Protein AF-A0A959ZUJ1-F1 (afdb_monomer_lite)

Sequence (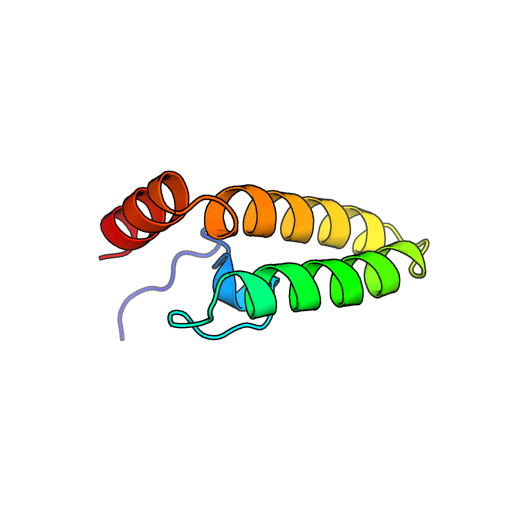73 aa):
RQGMSEDAQDHYAVLEVAVHARIEVIEAAFVVLREAACRDNSPKGGRLLVELSRAHHVLSDPERRRVYDATRD

Foldseek 3Di:
DDDDDDPPP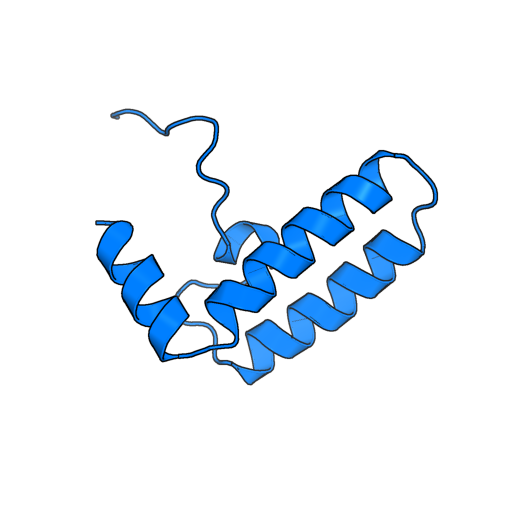QLCVLLVHDLPDDLVSLVVSLVVQLVVLVVDPDVVSVVSNVSSVVSNVQCNDPVSSVVVVVVVD

pLDDT: mean 86.93, std 16.73, range [37.5, 97.31]

Structure (mmCIF, N/CA/C/O backbone):
data_AF-A0A959ZUJ1-F1
#
_entry.id   AF-A0A959ZUJ1-F1
#
loop_
_atom_site.group_PDB
_atom_site.id
_atom_site.type_symbol
_atom_site.label_atom_id
_atom_site.label_alt_id
_atom_site.label_comp_id
_atom_site.label_asym_id
_atom_site.label_entity_id
_atom_site.label_seq_id
_atom_site.pdbx_PDB_ins_code
_atom_site.Cartn_x
_atom_site.Cartn_y
_atom_site.Cartn_z
_atom_site.occupancy
_atom_site.B_iso_or_equiv
_atom_site.auth_seq_id
_atom_site.auth_comp_id
_atom_site.auth_asym_id
_atom_site.auth_atom_id
_atom_site.pdbx_PDB_model_num
ATOM 1 N N . ARG A 1 1 ? -26.181 -2.700 -9.138 1.00 47.50 1 ARG A N 1
ATOM 2 C CA . ARG A 1 1 ? -25.446 -1.963 -10.199 1.00 47.50 1 ARG A CA 1
ATOM 3 C C . ARG A 1 1 ? -25.695 -0.467 -10.006 1.00 47.50 1 ARG A C 1
ATOM 5 O O . ARG A 1 1 ? -26.668 0.037 -10.540 1.00 47.50 1 ARG A O 1
ATOM 12 N N . GLN A 1 2 ? -24.860 0.197 -9.211 1.00 38.78 2 GLN A N 1
ATOM 13 C CA . GLN A 1 2 ? -24.666 1.654 -9.136 1.00 38.78 2 GLN A CA 1
ATOM 14 C C . GLN A 1 2 ? -23.185 1.783 -8.734 1.00 38.78 2 GLN A C 1
ATOM 16 O O . GLN A 1 2 ? -22.777 1.135 -7.780 1.00 38.78 2 GLN A O 1
ATOM 21 N N . GLY A 1 3 ? -22.298 2.194 -9.639 1.00 37.50 3 GLY A N 1
ATOM 22 C CA . GLY A 1 3 ? -21.894 3.594 -9.772 1.00 37.50 3 GLY A CA 1
ATOM 23 C C . GLY A 1 3 ? -20.534 3.781 -9.087 1.00 37.50 3 GLY A C 1
ATOM 24 O O . GLY A 1 3 ? -20.450 4.505 -8.109 1.00 37.50 3 GLY A O 1
ATOM 25 N N . MET A 1 4 ? -19.508 3.035 -9.525 1.00 38.72 4 MET A N 1
ATOM 26 C CA . MET A 1 4 ? -18.150 3.168 -8.987 1.00 38.72 4 MET A CA 1
ATOM 27 C C . MET A 1 4 ? -17.568 4.469 -9.520 1.00 38.72 4 MET A C 1
ATOM 29 O O . MET A 1 4 ? -17.297 4.571 -10.714 1.00 38.72 4 MET A O 1
ATOM 33 N N . SER A 1 5 ? -17.425 5.452 -8.645 1.00 40.94 5 SER A N 1
ATOM 34 C CA . SER A 1 5 ? -16.654 6.658 -8.895 1.00 40.94 5 SER A CA 1
ATOM 35 C C . SER A 1 5 ? -15.263 6.265 -9.402 1.00 40.94 5 SER A C 1
ATOM 37 O O . SER A 1 5 ? -14.451 5.714 -8.657 1.00 40.94 5 SER A O 1
ATOM 39 N N . GLU A 1 6 ? -14.993 6.524 -10.678 1.00 45.06 6 GLU A N 1
ATOM 40 C CA . GLU A 1 6 ? -13.630 6.780 -11.136 1.00 45.06 6 GLU A CA 1
ATOM 41 C C . GLU A 1 6 ? -13.060 7.892 -10.219 1.00 45.06 6 GLU A C 1
ATOM 43 O O . GLU A 1 6 ? -13.757 8.865 -9.946 1.00 45.06 6 GLU A O 1
ATOM 48 N N . ASP A 1 7 ? -11.853 7.700 -9.668 1.00 44.53 7 ASP A N 1
ATOM 49 C CA . ASP A 1 7 ? -11.098 8.633 -8.795 1.00 44.53 7 ASP A CA 1
ATOM 50 C C . ASP A 1 7 ? -11.269 8.587 -7.255 1.00 44.53 7 ASP A C 1
ATOM 52 O O . ASP A 1 7 ? -10.817 9.497 -6.559 1.00 44.53 7 ASP A O 1
ATOM 56 N N . ALA A 1 8 ? -11.774 7.499 -6.664 1.00 52.19 8 ALA A N 1
ATOM 57 C CA . ALA A 1 8 ? -11.485 7.184 -5.253 1.00 52.19 8 ALA A CA 1
ATOM 58 C C . ALA A 1 8 ? -10.660 5.897 -5.177 1.00 52.19 8 ALA A C 1
ATOM 60 O O . ALA A 1 8 ? -11.184 4.808 -4.955 1.00 52.19 8 ALA A O 1
ATOM 61 N N . GLN A 1 9 ? -9.359 6.013 -5.448 1.00 66.31 9 GLN A N 1
ATOM 62 C CA . GLN A 1 9 ? -8.460 4.864 -5.488 1.00 66.31 9 GLN A CA 1
ATOM 63 C C . GLN A 1 9 ? -8.445 4.164 -4.120 1.00 66.31 9 GLN A C 1
ATOM 65 O O . GLN A 1 9 ? -7.988 4.716 -3.118 1.00 66.31 9 GLN A O 1
ATOM 70 N N . ASP A 1 10 ? -8.992 2.952 -4.085 1.00 88.25 10 ASP A N 1
ATOM 71 C CA . ASP A 1 10 ? -9.061 2.115 -2.895 1.00 88.25 10 ASP A CA 1
ATOM 72 C C . ASP A 1 10 ? -7.650 1.840 -2.355 1.00 88.25 10 ASP A C 1
ATOM 74 O O . ASP A 1 10 ? -6.858 1.160 -3.003 1.00 88.25 10 ASP A O 1
ATOM 78 N N . HIS A 1 11 ? -7.341 2.328 -1.151 1.00 92.56 11 HIS A N 1
ATOM 79 C CA . HIS A 1 11 ? -6.027 2.140 -0.538 1.00 92.56 11 HIS A CA 1
ATOM 80 C C . HIS A 1 11 ? -5.677 0.664 -0.296 1.00 92.56 11 HIS A C 1
ATOM 82 O O . HIS A 1 11 ? -4.508 0.294 -0.401 1.00 92.56 11 HIS A O 1
ATOM 88 N N . TYR A 1 12 ? -6.666 -0.189 -0.022 1.00 94.38 12 TYR A N 1
ATOM 89 C CA . TYR A 1 12 ? -6.456 -1.628 0.136 1.00 94.38 12 TYR A CA 1
ATOM 90 C C . TYR A 1 12 ? -6.136 -2.282 -1.209 1.00 94.38 12 TYR A C 1
ATOM 92 O O . TYR A 1 12 ? -5.214 -3.087 -1.287 1.00 94.38 12 TYR A O 1
ATOM 100 N N . ALA A 1 13 ? -6.829 -1.880 -2.278 1.00 94.06 13 ALA A N 1
ATOM 101 C CA . ALA A 1 13 ? -6.537 -2.356 -3.628 1.00 94.06 13 ALA A CA 1
ATOM 102 C C . ALA A 1 13 ? -5.164 -1.879 -4.126 1.00 94.06 13 ALA A C 1
ATOM 104 O O . ALA A 1 13 ? -4.448 -2.652 -4.752 1.00 94.06 13 ALA A O 1
ATOM 105 N N . VAL A 1 14 ? -4.771 -0.640 -3.810 1.00 94.25 14 VAL A N 1
ATOM 106 C CA . VAL A 1 14 ? -3.447 -0.087 -4.152 1.00 94.25 14 VAL A CA 1
ATOM 107 C C . VAL A 1 14 ? -2.318 -0.863 -3.487 1.00 94.25 14 VAL A C 1
ATOM 109 O O . VAL A 1 14 ? -1.290 -1.097 -4.114 1.00 94.25 14 VAL A O 1
ATOM 112 N N . LEU A 1 15 ? -2.496 -1.261 -2.226 1.00 94.81 15 LEU A N 1
ATOM 113 C CA . LEU A 1 15 ? -1.526 -2.100 -1.520 1.00 94.81 15 LEU A CA 1
ATOM 114 C C . LEU A 1 15 ? -1.721 -3.598 -1.779 1.00 94.81 15 LEU A C 1
ATOM 116 O O . LEU A 1 15 ? -0.995 -4.396 -1.198 1.00 94.81 15 LEU A O 1
ATOM 120 N N . GLU A 1 16 ? -2.681 -3.988 -2.619 1.00 95.56 16 GLU A N 1
ATOM 121 C CA . GLU A 1 16 ? -3.006 -5.387 -2.919 1.00 95.56 16 GLU A CA 1
ATOM 122 C C . GLU A 1 16 ? -3.280 -6.236 -1.658 1.00 95.56 16 GLU A C 1
ATOM 124 O O . GLU A 1 16 ? -2.932 -7.415 -1.577 1.00 95.56 16 GLU A O 1
ATOM 129 N N . VAL A 1 17 ? -3.927 -5.643 -0.650 1.00 95.81 17 VAL A N 1
ATOM 130 C CA . VAL A 1 17 ? -4.264 -6.302 0.622 1.00 95.81 17 VAL A CA 1
ATOM 131 C C . VAL A 1 17 ? -5.772 -6.364 0.852 1.00 95.81 17 VAL A C 1
ATOM 133 O O . VAL A 1 17 ? -6.554 -5.595 0.301 1.00 95.81 17 VAL A O 1
ATOM 136 N N . ALA A 1 18 ? -6.202 -7.278 1.722 1.00 93.19 18 ALA A N 1
ATOM 137 C CA . ALA A 1 18 ? -7.594 -7.345 2.152 1.00 93.19 18 ALA A CA 1
ATOM 138 C C . ALA A 1 18 ? -7.959 -6.191 3.108 1.00 93.19 18 ALA A C 1
ATOM 140 O O . ALA A 1 18 ? -7.134 -5.746 3.903 1.00 93.19 18 ALA A O 1
ATOM 141 N N . VAL A 1 19 ? -9.236 -5.788 3.125 1.00 91.50 19 VAL A N 1
ATOM 142 C CA . VAL A 1 19 ? -9.766 -4.738 4.027 1.00 91.50 19 VAL A CA 1
ATOM 143 C C . VAL A 1 19 ? -9.535 -5.056 5.509 1.00 91.50 19 VAL A C 1
ATOM 145 O O . VAL A 1 19 ? -9.351 -4.160 6.321 1.00 91.50 19 VAL A O 1
ATOM 148 N N . HIS A 1 20 ? -9.490 -6.337 5.875 1.00 92.38 20 HIS A N 1
ATOM 149 C CA . HIS A 1 20 ? -9.227 -6.802 7.241 1.00 92.38 20 HIS A CA 1
ATOM 150 C C . HIS A 1 20 ? -7.747 -7.149 7.486 1.00 92.38 20 HIS A C 1
ATOM 152 O O . HIS A 1 20 ? -7.421 -7.791 8.485 1.00 92.38 20 HIS A O 1
ATOM 158 N N . ALA A 1 21 ? -6.837 -6.760 6.584 1.00 93.25 21 ALA A N 1
ATOM 159 C CA . ALA A 1 21 ? -5.414 -7.031 6.739 1.00 93.25 21 ALA A CA 1
ATOM 160 C C . ALA A 1 21 ? -4.873 -6.413 8.035 1.00 93.25 21 ALA A C 1
ATOM 162 O O . ALA A 1 21 ? -5.232 -5.293 8.424 1.00 93.25 21 ALA A O 1
ATOM 163 N N . ARG A 1 22 ? -3.995 -7.161 8.706 1.00 95.06 22 ARG A N 1
ATOM 164 C CA . ARG A 1 22 ? -3.245 -6.675 9.868 1.00 95.06 22 ARG A CA 1
ATOM 165 C C . ARG A 1 22 ? -2.238 -5.614 9.436 1.00 95.06 22 ARG A C 1
ATOM 167 O O . ARG A 1 22 ? -1.787 -5.622 8.293 1.00 95.06 22 ARG A O 1
ATOM 174 N N . ILE A 1 23 ? -1.846 -4.750 10.369 1.00 93.88 23 ILE A N 1
ATOM 175 C CA . ILE A 1 23 ? -0.851 -3.701 10.113 1.00 93.88 23 ILE A CA 1
ATOM 176 C C . ILE A 1 23 ? 0.468 -4.275 9.580 1.00 93.88 23 ILE A C 1
ATOM 178 O O . ILE A 1 23 ? 1.000 -3.756 8.608 1.00 93.88 23 ILE A O 1
ATOM 182 N N . GLU A 1 24 ? 0.919 -5.420 10.101 1.00 95.44 24 GLU A N 1
ATOM 183 C CA . GLU A 1 24 ? 2.157 -6.063 9.639 1.00 95.44 24 GLU A CA 1
ATOM 184 C C . GLU A 1 24 ? 2.068 -6.504 8.167 1.00 95.44 24 GLU A C 1
ATOM 186 O O . GLU A 1 24 ? 3.058 -6.480 7.441 1.00 95.44 24 GLU A O 1
ATOM 191 N N . VAL A 1 25 ? 0.870 -6.886 7.708 1.00 96.19 25 VAL A N 1
ATOM 192 C CA . VAL A 1 25 ? 0.626 -7.272 6.309 1.00 96.19 25 VAL A CA 1
ATOM 193 C C . VAL A 1 25 ? 0.612 -6.037 5.411 1.00 96.19 25 VAL A C 1
ATOM 195 O O . VAL A 1 25 ? 1.178 -6.070 4.323 1.00 96.19 25 VAL A O 1
ATOM 198 N N . ILE A 1 26 ? 0.002 -4.945 5.876 1.00 95.19 26 ILE A N 1
ATOM 199 C CA . ILE A 1 26 ? -0.028 -3.654 5.176 1.00 95.19 26 ILE A CA 1
ATOM 200 C C . ILE A 1 26 ? 1.397 -3.112 4.992 1.00 95.19 26 ILE A C 1
ATOM 202 O O . ILE A 1 26 ? 1.762 -2.704 3.889 1.00 95.19 26 ILE A O 1
ATOM 206 N N . GLU A 1 27 ? 2.217 -3.157 6.043 1.00 96.00 27 GLU A N 1
ATOM 207 C CA . GLU A 1 27 ? 3.620 -2.734 5.995 1.00 96.00 27 GLU A CA 1
ATOM 208 C C . GLU A 1 27 ? 4.446 -3.612 5.049 1.00 96.00 27 GLU A C 1
ATOM 210 O O . GLU A 1 27 ? 5.163 -3.095 4.188 1.00 96.00 27 GLU A O 1
ATOM 215 N N . ALA A 1 28 ? 4.319 -4.938 5.159 1.00 96.81 28 ALA A N 1
ATOM 216 C CA . ALA A 1 28 ? 5.043 -5.868 4.296 1.00 96.81 28 ALA A CA 1
ATOM 217 C C . ALA A 1 28 ? 4.679 -5.677 2.815 1.00 96.81 28 ALA A C 1
ATOM 219 O O . ALA A 1 28 ? 5.571 -5.612 1.965 1.00 96.81 28 ALA A O 1
ATOM 220 N N . ALA A 1 29 ? 3.387 -5.532 2.506 1.00 96.75 29 ALA A N 1
ATOM 221 C CA . ALA A 1 29 ? 2.915 -5.288 1.148 1.00 96.75 29 ALA A CA 1
ATOM 222 C C . ALA A 1 29 ? 3.460 -3.966 0.592 1.00 96.75 29 ALA A C 1
ATOM 224 O O . ALA A 1 29 ? 4.002 -3.938 -0.514 1.00 96.75 29 ALA A O 1
ATOM 225 N N . PHE A 1 30 ? 3.413 -2.887 1.383 1.00 97.31 30 PHE A N 1
ATOM 226 C CA . PHE A 1 30 ? 3.984 -1.602 0.984 1.00 97.31 30 PHE A CA 1
ATOM 227 C C . PHE A 1 30 ? 5.476 -1.706 0.658 1.00 97.31 30 PHE A C 1
ATOM 229 O O . PHE A 1 30 ? 5.905 -1.181 -0.368 1.00 97.31 30 PHE A O 1
ATOM 236 N N . VAL A 1 31 ? 6.270 -2.397 1.482 1.00 97.31 31 VAL A N 1
ATOM 237 C CA . VAL A 1 31 ? 7.711 -2.562 1.232 1.00 97.31 31 VAL A CA 1
ATOM 238 C C . VAL A 1 31 ? 7.958 -3.274 -0.099 1.00 97.31 31 VAL A C 1
ATOM 240 O O . VAL A 1 31 ? 8.721 -2.764 -0.922 1.00 97.31 31 VAL A O 1
ATOM 243 N N . VAL A 1 32 ? 7.284 -4.401 -0.341 1.00 97.31 32 VAL A N 1
ATOM 244 C CA . VAL A 1 32 ? 7.453 -5.194 -1.570 1.00 97.31 32 VAL A CA 1
ATOM 245 C C . VAL A 1 32 ? 7.052 -4.392 -2.810 1.00 97.31 32 VAL A C 1
ATOM 247 O O . VAL A 1 32 ? 7.825 -4.300 -3.769 1.00 97.31 32 VAL A O 1
ATOM 250 N N . LEU A 1 33 ? 5.874 -3.766 -2.782 1.00 96.25 33 LEU A N 1
ATOM 251 C CA . LEU A 1 33 ? 5.347 -3.002 -3.914 1.00 96.25 33 LEU A CA 1
ATOM 252 C C . LEU A 1 33 ? 6.173 -1.742 -4.181 1.00 96.25 33 LEU A C 1
ATOM 254 O O . LEU A 1 33 ? 6.468 -1.427 -5.335 1.00 96.25 33 LEU A O 1
ATOM 258 N N . ARG A 1 34 ? 6.623 -1.050 -3.128 1.00 96.38 34 ARG A N 1
ATOM 259 C CA . ARG A 1 34 ? 7.499 0.121 -3.255 1.00 96.38 34 ARG A CA 1
ATOM 260 C C . ARG A 1 34 ? 8.811 -0.255 -3.923 1.00 96.38 34 ARG A C 1
ATOM 262 O O . ARG A 1 34 ? 9.276 0.471 -4.794 1.00 96.38 34 ARG A O 1
ATOM 269 N N . GLU A 1 35 ? 9.425 -1.369 -3.534 1.00 96.62 35 GLU A N 1
ATOM 270 C CA . GLU A 1 35 ? 10.665 -1.807 -4.172 1.00 96.62 35 GLU A CA 1
ATOM 271 C C . GLU A 1 35 ? 10.470 -2.190 -5.641 1.00 96.62 35 GLU A C 1
ATOM 273 O O . GLU A 1 35 ? 11.319 -1.86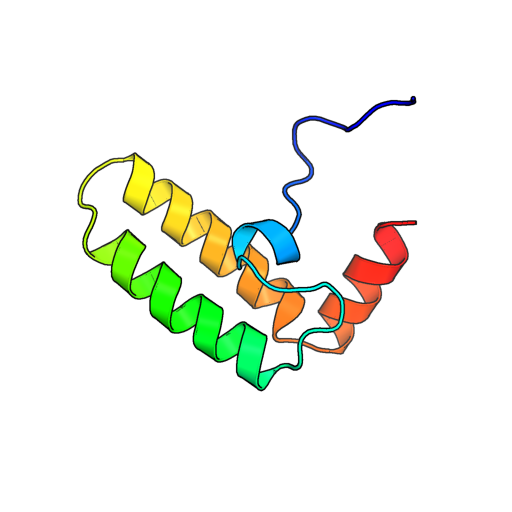3 -6.472 1.00 96.62 35 GLU A O 1
ATOM 278 N N . ALA A 1 36 ? 9.365 -2.861 -5.976 1.00 94.38 36 ALA A N 1
ATOM 279 C CA . ALA A 1 36 ? 9.024 -3.171 -7.362 1.00 94.38 36 ALA A CA 1
ATOM 280 C C . ALA A 1 36 ? 8.841 -1.888 -8.190 1.00 94.38 36 ALA A C 1
ATOM 282 O O . ALA A 1 36 ? 9.430 -1.762 -9.263 1.00 94.38 36 ALA A O 1
ATOM 283 N N . ALA A 1 37 ? 8.114 -0.907 -7.653 1.00 94.50 37 ALA A N 1
ATOM 284 C CA . ALA A 1 37 ? 7.890 0.380 -8.302 1.00 94.50 37 ALA A CA 1
ATOM 285 C C . ALA A 1 37 ? 9.181 1.209 -8.436 1.00 94.50 37 ALA A C 1
ATOM 287 O O . ALA A 1 37 ? 9.396 1.830 -9.468 1.00 94.50 37 ALA A O 1
ATOM 288 N N . CYS A 1 38 ? 10.084 1.170 -7.447 1.00 92.81 38 CYS A N 1
ATOM 289 C CA . CYS A 1 38 ? 11.397 1.826 -7.530 1.00 92.81 38 CYS A CA 1
ATOM 290 C C . CYS A 1 38 ? 12.306 1.219 -8.607 1.00 92.81 38 CYS A C 1
ATOM 292 O O . CYS A 1 38 ? 13.161 1.913 -9.153 1.00 92.81 38 CYS A O 1
ATOM 294 N N . ARG A 1 39 ? 12.161 -0.080 -8.896 1.00 95.06 39 ARG A N 1
ATOM 295 C CA . ARG A 1 39 ? 12.900 -0.744 -9.980 1.00 95.06 39 ARG A CA 1
ATOM 296 C C . ARG A 1 39 ? 12.356 -0.372 -11.366 1.00 95.06 39 ARG A C 1
ATOM 298 O O . ARG A 1 39 ? 13.081 -0.515 -12.351 1.00 95.06 39 ARG A O 1
ATOM 305 N N . ASP A 1 40 ? 11.125 0.130 -11.449 1.00 92.69 40 ASP A N 1
ATOM 306 C CA . ASP A 1 40 ? 10.530 0.662 -12.673 1.00 92.69 40 ASP A CA 1
ATOM 307 C C . ASP A 1 40 ? 10.873 2.153 -12.851 1.00 92.69 40 ASP A C 1
ATOM 309 O O . ASP A 1 40 ? 10.246 3.041 -12.279 1.00 92.69 40 ASP A O 1
ATOM 313 N N . ASN A 1 41 ? 11.863 2.438 -13.703 1.00 90.69 41 ASN A N 1
ATOM 314 C CA . ASN A 1 41 ? 12.297 3.806 -14.021 1.00 90.69 41 ASN A CA 1
ATOM 315 C C . ASN A 1 41 ? 11.355 4.556 -14.984 1.00 90.69 41 ASN A C 1
ATOM 317 O O . ASN A 1 41 ? 11.684 5.650 -15.452 1.00 90.69 41 ASN A O 1
ATOM 321 N N . SER A 1 42 ? 10.207 3.982 -15.342 1.00 94.62 42 SER A N 1
ATOM 322 C CA . SER A 1 42 ? 9.223 4.659 -16.178 1.00 94.62 42 SER A CA 1
ATOM 323 C C . SER A 1 42 ? 8.405 5.688 -15.377 1.00 94.62 42 SER A C 1
ATOM 325 O O . SER A 1 42 ? 8.295 5.609 -14.150 1.00 94.62 42 SER A O 1
ATOM 327 N N . PRO A 1 43 ? 7.720 6.631 -16.052 1.00 91.38 43 PRO A N 1
ATOM 328 C CA . PRO A 1 43 ? 6.763 7.521 -15.392 1.00 91.38 43 PRO A CA 1
ATOM 329 C C . PRO A 1 43 ? 5.641 6.782 -14.645 1.00 91.38 43 PRO A C 1
ATOM 331 O O . PRO A 1 43 ? 5.007 7.368 -13.768 1.00 91.38 43 PRO A O 1
ATOM 334 N N . LYS A 1 44 ? 5.376 5.512 -14.987 1.00 89.25 44 LYS A N 1
ATOM 335 C CA . LYS A 1 44 ? 4.383 4.681 -14.299 1.00 89.25 44 LYS A CA 1
ATOM 336 C C . LYS A 1 44 ? 4.879 4.255 -12.919 1.00 89.25 44 LYS A C 1
ATOM 338 O O . LYS A 1 44 ? 4.123 4.408 -11.966 1.00 89.25 44 LYS A O 1
ATOM 343 N N . GLY A 1 45 ? 6.140 3.835 -12.796 1.00 89.94 45 GLY A N 1
ATOM 344 C CA . GLY A 1 45 ? 6.760 3.512 -11.506 1.00 89.94 45 GLY A CA 1
ATOM 345 C C . GLY A 1 45 ? 6.727 4.695 -10.537 1.00 89.94 45 GLY A C 1
ATOM 346 O O . GLY A 1 45 ? 6.314 4.553 -9.388 1.00 89.94 45 GLY A O 1
ATOM 347 N N . GLY A 1 46 ? 7.027 5.901 -11.031 1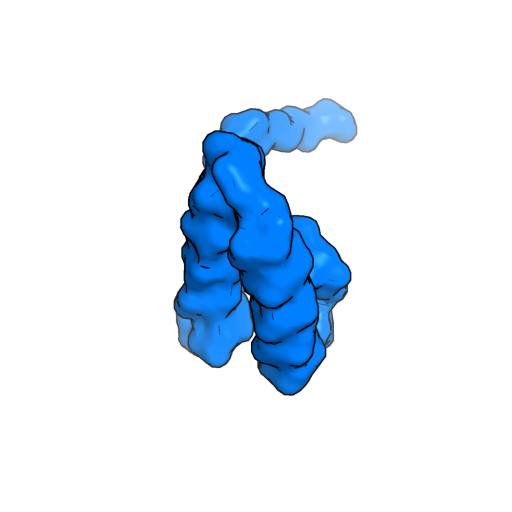.00 91.69 46 GLY A N 1
ATOM 348 C CA . GLY A 1 46 ? 6.917 7.133 -10.241 1.00 91.69 46 GLY A CA 1
ATOM 349 C C . GLY A 1 46 ? 5.496 7.426 -9.738 1.00 91.69 46 GLY A C 1
ATOM 350 O O . GLY A 1 46 ? 5.322 7.794 -8.578 1.00 91.69 46 GLY A O 1
ATOM 351 N N . ARG A 1 47 ? 4.467 7.233 -10.577 1.00 93.00 47 ARG A N 1
ATOM 352 C CA . ARG A 1 47 ? 3.060 7.390 -10.158 1.00 93.00 47 ARG A CA 1
ATOM 353 C C . ARG A 1 47 ? 2.658 6.336 -9.131 1.00 93.00 47 ARG A C 1
ATOM 355 O O . ARG A 1 47 ? 2.103 6.691 -8.095 1.00 93.00 47 ARG A O 1
ATOM 362 N N . LEU A 1 48 ? 3.021 5.080 -9.374 1.00 92.62 48 LEU A N 1
ATOM 363 C CA . LEU A 1 48 ? 2.729 3.971 -8.472 1.00 92.62 48 LEU A CA 1
ATOM 364 C C . LEU A 1 48 ? 3.365 4.186 -7.090 1.00 92.62 48 LEU A C 1
ATOM 366 O O . LEU A 1 48 ? 2.706 3.990 -6.077 1.00 92.62 48 LEU A O 1
ATOM 370 N N . LEU A 1 49 ? 4.604 4.684 -7.017 1.00 94.38 49 LEU A N 1
ATOM 371 C CA . LEU A 1 49 ? 5.246 5.038 -5.743 1.00 94.38 49 LEU A CA 1
ATOM 372 C C . LEU A 1 49 ? 4.449 6.071 -4.936 1.00 94.38 49 LEU A C 1
ATOM 374 O O . LEU A 1 49 ? 4.348 5.955 -3.710 1.00 94.38 49 LEU A O 1
ATOM 378 N N . VAL A 1 50 ? 3.888 7.081 -5.607 1.00 94.62 50 VAL A N 1
ATOM 379 C CA . VAL A 1 50 ? 3.060 8.108 -4.957 1.00 94.62 50 VAL A CA 1
ATOM 380 C C . VAL A 1 50 ? 1.764 7.493 -4.433 1.00 94.62 50 VAL A C 1
ATOM 382 O O . VAL A 1 50 ? 1.380 7.768 -3.295 1.00 94.62 50 VAL A O 1
ATOM 385 N N . GLU A 1 51 ? 1.116 6.643 -5.225 1.00 94.62 51 GLU A N 1
ATOM 386 C CA . GLU A 1 51 ? -0.127 5.961 -4.850 1.00 94.62 51 GLU A CA 1
ATOM 387 C C . GLU A 1 51 ? 0.088 5.014 -3.663 1.00 94.62 51 GLU A C 1
ATOM 389 O O . GLU A 1 51 ? -0.612 5.128 -2.654 1.00 94.62 51 GLU A O 1
ATOM 394 N N . LEU A 1 52 ? 1.122 4.168 -3.720 1.00 95.75 52 LEU A N 1
ATOM 395 C CA . LEU A 1 52 ? 1.522 3.271 -2.632 1.00 95.75 52 LEU A CA 1
ATOM 396 C C . LEU A 1 52 ? 1.822 4.041 -1.343 1.00 95.75 52 LEU A C 1
ATOM 398 O O . LEU A 1 52 ? 1.380 3.647 -0.266 1.00 95.75 52 LEU A O 1
ATOM 402 N N . SER A 1 53 ? 2.541 5.164 -1.442 1.00 95.19 53 SER A N 1
ATOM 403 C CA . SER A 1 53 ? 2.875 5.985 -0.272 1.00 95.19 53 SER A CA 1
ATOM 404 C C . SER A 1 53 ? 1.633 6.613 0.358 1.00 95.19 53 SER A C 1
ATOM 406 O O . SER A 1 53 ? 1.521 6.644 1.583 1.00 95.19 53 SER A O 1
ATOM 408 N N . ARG A 1 54 ? 0.683 7.091 -0.458 1.00 95.00 54 ARG A N 1
ATOM 409 C CA . ARG A 1 54 ? -0.595 7.632 0.033 1.00 95.00 54 ARG A CA 1
ATOM 410 C C . ARG A 1 54 ? -1.429 6.554 0.715 1.00 95.00 54 ARG A C 1
ATOM 412 O O . ARG A 1 54 ? -1.902 6.780 1.824 1.00 95.00 54 ARG A O 1
ATOM 419 N N . ALA A 1 55 ? -1.562 5.389 0.084 1.00 94.69 55 ALA A N 1
ATOM 420 C CA . ALA A 1 55 ? -2.319 4.273 0.636 1.00 94.69 55 ALA A CA 1
ATOM 421 C C . ALA A 1 55 ? -1.730 3.795 1.969 1.00 94.69 55 ALA A C 1
ATOM 423 O O . ALA A 1 55 ? -2.449 3.681 2.961 1.00 94.69 55 ALA A O 1
ATOM 424 N N . HIS A 1 56 ? -0.409 3.615 2.029 1.00 96.44 56 HIS A N 1
ATOM 425 C CA . HIS A 1 56 ? 0.277 3.242 3.261 1.00 96.44 56 HIS A CA 1
ATOM 426 C C . HIS A 1 56 ? 0.097 4.296 4.359 1.00 96.44 56 HIS A C 1
ATOM 428 O O . HIS A 1 56 ? -0.237 3.942 5.480 1.00 96.44 56 HIS A O 1
ATOM 434 N N . HIS A 1 57 ? 0.225 5.590 4.047 1.00 95.44 57 HIS A N 1
ATOM 435 C CA . HIS A 1 57 ? 0.065 6.673 5.028 1.00 95.44 57 HIS A CA 1
ATOM 436 C C . HIS A 1 57 ? -1.307 6.701 5.724 1.00 95.44 57 HIS A C 1
ATOM 438 O O . HIS A 1 57 ? -1.412 7.182 6.858 1.00 95.44 57 HIS A O 1
ATOM 444 N N . VAL A 1 58 ? -2.351 6.231 5.037 1.00 94.75 58 VAL A N 1
ATOM 445 C CA . VAL A 1 58 ? -3.704 6.110 5.592 1.00 94.75 58 VAL A CA 1
ATOM 446 C C . VAL A 1 58 ? -3.869 4.791 6.343 1.00 94.75 58 VAL A C 1
ATOM 448 O O . VAL A 1 58 ? -4.377 4.796 7.459 1.00 94.75 58 VAL A O 1
ATOM 451 N N . LEU A 1 59 ? -3.428 3.671 5.764 1.00 94.12 59 LEU A N 1
ATOM 452 C CA . LEU A 1 59 ? -3.694 2.333 6.301 1.00 94.12 59 LEU A CA 1
ATOM 453 C C . LEU A 1 59 ? -2.747 1.894 7.428 1.00 94.12 59 LEU A C 1
ATOM 455 O O . LEU A 1 59 ? -3.117 1.023 8.217 1.00 94.12 59 LEU A O 1
ATOM 459 N N . SER A 1 60 ? -1.548 2.476 7.521 1.00 92.94 60 SER A N 1
ATOM 460 C CA . SER A 1 60 ? -0.573 2.170 8.577 1.00 92.94 60 SER A CA 1
ATOM 461 C C . SER A 1 60 ? -0.916 2.827 9.917 1.00 92.94 60 SER A C 1
ATOM 463 O O . SER A 1 60 ? -0.362 2.451 10.942 1.00 92.94 60 SER A O 1
ATOM 465 N N . ASP A 1 61 ? -1.793 3.832 9.928 1.00 93.44 61 ASP A N 1
ATOM 466 C CA . ASP A 1 61 ? -2.241 4.512 11.143 1.00 93.44 61 ASP A CA 1
ATOM 467 C C . ASP A 1 61 ? -3.660 4.029 11.499 1.00 93.44 61 ASP A C 1
ATOM 469 O O . ASP A 1 61 ? -4.578 4.210 10.695 1.00 93.44 61 ASP A O 1
ATOM 473 N N . PRO A 1 62 ? -3.876 3.415 12.679 1.00 90.94 62 PRO A N 1
ATOM 474 C CA . PRO A 1 62 ? -5.181 2.872 13.056 1.00 90.94 62 PRO A CA 1
ATOM 475 C C . PRO A 1 62 ? -6.312 3.907 13.083 1.00 90.94 62 PRO A C 1
ATOM 477 O O . PRO A 1 62 ? -7.438 3.584 12.704 1.00 90.94 62 PRO A O 1
ATOM 480 N N . GLU A 1 63 ? -6.030 5.141 13.506 1.00 93.81 63 GLU A N 1
ATOM 481 C CA . GLU A 1 63 ? -7.034 6.205 13.588 1.00 93.81 63 GLU A CA 1
ATOM 482 C C . GLU A 1 63 ? -7.395 6.700 12.186 1.00 93.81 63 GLU A C 1
ATOM 484 O O . GLU A 1 63 ? -8.574 6.824 11.851 1.00 93.81 63 GLU A O 1
ATOM 489 N N . ARG A 1 64 ? -6.397 6.911 11.319 1.00 93.06 64 ARG A N 1
ATOM 490 C CA . ARG A 1 64 ? -6.647 7.310 9.921 1.00 93.06 64 ARG A CA 1
ATOM 491 C C . ARG A 1 64 ? -7.350 6.224 9.132 1.00 93.06 64 ARG A C 1
ATOM 493 O O . ARG A 1 64 ? -8.261 6.540 8.370 1.00 93.06 64 ARG A O 1
ATOM 500 N N . ARG A 1 65 ? -6.963 4.966 9.336 1.00 92.25 65 ARG A N 1
ATOM 501 C CA . ARG A 1 65 ? -7.626 3.807 8.741 1.00 92.25 65 ARG A CA 1
ATOM 502 C C . ARG A 1 65 ? -9.086 3.752 9.163 1.00 92.25 65 ARG A C 1
ATOM 504 O O . ARG A 1 65 ? -9.947 3.618 8.307 1.00 92.25 65 ARG A O 1
ATOM 511 N N . ARG A 1 66 ? -9.380 3.948 10.451 1.00 91.50 66 ARG A N 1
ATOM 512 C CA . ARG A 1 66 ? -10.757 3.978 10.954 1.00 91.50 66 ARG A CA 1
ATOM 513 C C . ARG A 1 66 ? -11.581 5.110 10.339 1.00 91.50 66 ARG A C 1
ATOM 515 O O . ARG A 1 66 ? -12.734 4.886 9.986 1.00 91.50 66 ARG A O 1
ATOM 522 N N . VAL A 1 67 ? -11.014 6.313 10.219 1.00 92.62 67 VAL A N 1
ATOM 523 C CA . VAL A 1 67 ? -11.686 7.444 9.554 1.00 92.62 67 VAL A CA 1
ATOM 524 C C . VAL A 1 67 ? -11.933 7.128 8.081 1.00 92.62 67 VAL A C 1
ATOM 526 O O . VAL A 1 67 ? -13.042 7.330 7.600 1.00 92.62 67 VAL A O 1
ATOM 529 N N . TYR A 1 68 ? -10.932 6.591 7.384 1.00 89.88 68 TYR A N 1
ATOM 530 C CA . TYR A 1 68 ? -11.054 6.184 5.987 1.00 89.88 68 TYR A CA 1
ATOM 531 C C . TYR A 1 68 ? -12.146 5.127 5.796 1.00 89.88 68 TYR A C 1
ATOM 533 O O . TYR A 1 68 ? -13.027 5.317 4.960 1.00 89.88 68 TYR A O 1
ATOM 541 N N . ASP A 1 69 ? -12.139 4.076 6.617 1.00 89.12 69 ASP A N 1
ATOM 542 C CA . ASP A 1 69 ? -13.145 3.013 6.603 1.00 89.12 69 ASP A CA 1
ATOM 543 C C . ASP A 1 69 ? -14.555 3.578 6.864 1.00 89.12 69 ASP A C 1
ATOM 545 O O . ASP A 1 69 ? -15.497 3.200 6.176 1.00 89.12 69 ASP A O 1
ATOM 549 N N . ALA A 1 70 ? -14.703 4.544 7.780 1.00 88.69 70 ALA A N 1
ATOM 550 C CA . ALA A 1 70 ? -15.983 5.197 8.075 1.00 88.69 70 ALA A CA 1
ATOM 551 C C . ALA A 1 70 ? -16.491 6.134 6.963 1.00 88.69 70 ALA A C 1
ATOM 553 O O . ALA A 1 70 ? -17.689 6.382 6.881 1.00 88.69 70 ALA A O 1
ATOM 554 N N . THR A 1 71 ? -15.605 6.677 6.122 1.00 84.94 71 THR A N 1
ATOM 555 C CA . THR A 1 71 ? -15.988 7.508 4.958 1.00 84.94 71 THR A CA 1
ATOM 556 C C . THR A 1 71 ? -16.315 6.694 3.708 1.00 84.94 71 THR A C 1
ATOM 558 O O . THR A 1 71 ? -16.615 7.266 2.661 1.00 84.94 71 THR A O 1
ATOM 561 N N . ARG A 1 72 ? -16.183 5.368 3.796 1.00 73.25 72 ARG A N 1
ATOM 562 C CA . ARG A 1 72 ? -16.288 4.450 2.6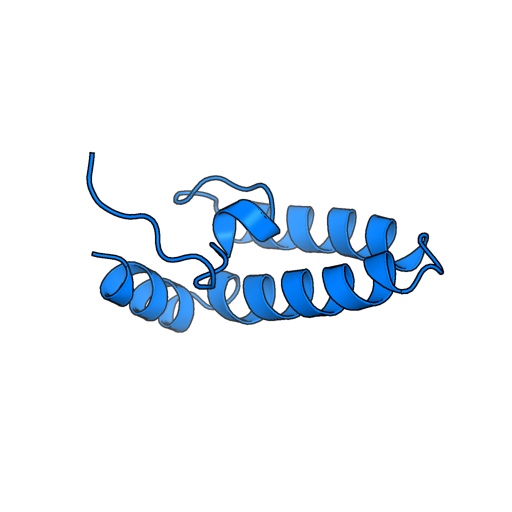66 1.00 73.25 72 ARG A CA 1
ATOM 563 C C . ARG A 1 72 ? -17.657 3.767 2.537 1.00 73.25 72 ARG A C 1
ATOM 565 O O . ARG A 1 72 ? -17.896 3.142 1.503 1.00 73.25 72 ARG A O 1
ATOM 572 N N . ASP A 1 73 ? -18.491 3.880 3.572 1.00 53.56 73 ASP A N 1
ATOM 573 C CA . ASP A 1 73 ? -19.914 3.497 3.610 1.00 53.56 73 ASP A CA 1
ATOM 574 C C . ASP A 1 73 ? -20.811 4.625 3.071 1.00 53.56 73 ASP A C 1
ATOM 576 O O . ASP A 1 73 ? -21.807 4.305 2.378 1.00 53.56 73 ASP A O 1
#

Radius of gyration: 12.87 Å; chains: 1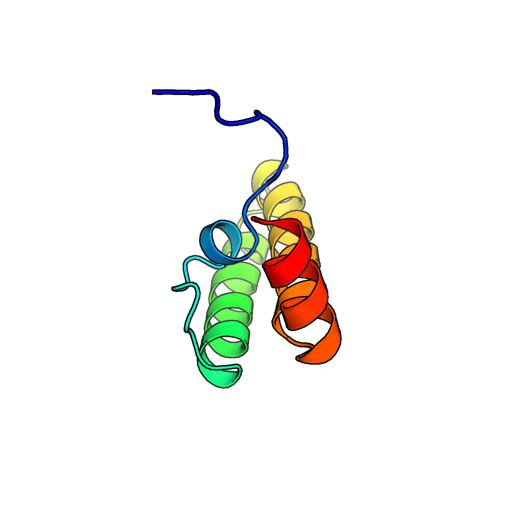; bounding box: 38×16×30 Å

Secondary structure (DSSP, 8-state):
-----TT---HHHHTT--TT--HHHHHHHHHHHHHHHHH--SHHHHHHHHHHHHHHHHHTSHHHHHHHHHT--